Protein AF-A0A3D5JA69-F1 (afdb_monomer_lite)

Foldseek 3Di:
DDDCPPPPPDPPVLVAPWDWDADPNWIWICFPNDIDIDPDPVRVVVLSVVSSVQSVVQVVVQVVLVVAQWDWDWGWDDDPRHTGIWIFTADPVRDTQWTWGADPQGIWIQGPVRDIDDDDDDSVRVNVSSVVSVVVD

Secondary structure (DSSP, 8-state):
--------S--GGGSS--EEEEETTEEEEEETTEEEEESSHHHHHHHHHHHHHHHHHHHHHHHHHTTSSSEEEEEEEEETTEEEEEEEEE-TTS-EEEEEEEETTEEEEEETTS-EEES---HHHHHHHHHHHHHT-

Structure (mmCIF, N/CA/C/O backbone):
data_AF-A0A3D5JA69-F1
#
_entry.id   AF-A0A3D5JA69-F1
#
loop_
_atom_site.group_PDB
_atom_site.id
_atom_site.type_symbol
_atom_site.label_atom_id
_atom_site.label_alt_id
_atom_site.label_comp_id
_atom_site.label_asym_id
_atom_site.label_entity_id
_atom_site.label_seq_id
_atom_site.pdbx_PDB_ins_code
_atom_site.Cartn_x
_atom_site.Cartn_y
_atom_site.Cartn_z
_atom_site.occupancy
_atom_site.B_iso_or_equiv
_atom_site.auth_seq_id
_atom_site.auth_comp_id
_atom_site.auth_asym_id
_atom_site.auth_atom_id
_atom_site.pdbx_PDB_model_num
ATOM 1 N N . LEU A 1 1 ? -29.217 11.227 23.740 1.00 35.12 1 LEU A N 1
ATOM 2 C CA . LEU A 1 1 ? -28.048 10.338 23.577 1.00 35.12 1 LEU A CA 1
ATOM 3 C C . LEU A 1 1 ? -27.168 10.923 22.481 1.00 35.12 1 LEU A C 1
ATOM 5 O O . LEU A 1 1 ? -27.396 10.672 21.307 1.00 35.12 1 LEU A O 1
ATOM 9 N N . GLN A 1 2 ? -26.256 11.817 22.862 1.00 36.22 2 GLN A N 1
ATOM 10 C CA . GLN A 1 2 ? -25.205 12.308 21.975 1.00 36.22 2 GLN A CA 1
ATOM 11 C C . GLN A 1 2 ? -24.010 11.375 22.149 1.00 36.22 2 GLN A C 1
ATOM 13 O O . GLN A 1 2 ? -23.357 11.409 23.183 1.00 36.22 2 GLN A O 1
ATOM 18 N N . ASN A 1 3 ? -23.761 10.532 21.156 1.00 31.48 3 ASN A N 1
ATOM 19 C CA . ASN A 1 3 ? -22.435 9.981 20.915 1.00 31.48 3 ASN A CA 1
ATOM 20 C C . ASN A 1 3 ? -22.287 9.846 19.400 1.00 31.48 3 ASN A C 1
ATOM 22 O O . ASN A 1 3 ? -22.443 8.779 18.818 1.00 31.48 3 ASN A O 1
ATOM 26 N N . LYS A 1 4 ? -22.102 10.992 18.738 1.00 37.56 4 LYS A N 1
ATOM 27 C CA . LYS A 1 4 ? -21.569 11.012 17.380 1.00 37.56 4 LYS A CA 1
ATOM 28 C C . LYS A 1 4 ? -20.073 10.746 17.525 1.00 37.56 4 LYS A C 1
ATOM 30 O O . LYS A 1 4 ? -19.295 11.689 17.627 1.00 37.56 4 LYS A O 1
ATOM 35 N N . SER A 1 5 ? -19.686 9.475 17.588 1.00 40.81 5 SER A N 1
ATOM 36 C CA . SER A 1 5 ? -18.346 9.087 17.156 1.00 40.81 5 SER A CA 1
ATOM 37 C C . SER A 1 5 ? -18.307 9.405 15.671 1.00 40.81 5 SER A C 1
ATOM 39 O O . SER A 1 5 ? -18.806 8.642 14.851 1.00 40.81 5 SER A O 1
ATOM 41 N N . SER A 1 6 ? -17.863 10.613 15.338 1.00 47.34 6 SER A N 1
ATOM 42 C CA . SER A 1 6 ? -17.706 11.047 13.960 1.00 47.34 6 SER A CA 1
ATOM 43 C C . SER A 1 6 ? -16.642 10.151 13.339 1.00 47.34 6 SER A C 1
ATOM 45 O O . SER A 1 6 ? -15.448 10.401 13.509 1.00 47.34 6 SER A O 1
ATOM 47 N N . LEU A 1 7 ? -17.062 9.069 12.679 1.00 52.00 7 LEU A N 1
ATOM 48 C CA . LEU A 1 7 ? -16.204 8.374 11.729 1.00 52.00 7 LEU A CA 1
ATOM 49 C C . LEU A 1 7 ? -15.629 9.458 10.801 1.00 52.00 7 LEU A C 1
ATOM 51 O O . LEU A 1 7 ? -16.395 10.333 10.378 1.00 52.00 7 LEU A O 1
ATOM 55 N N . PRO A 1 8 ? -14.303 9.495 10.578 1.00 53.97 8 PRO A N 1
ATOM 56 C CA . PRO A 1 8 ? -13.692 10.541 9.769 1.00 53.97 8 PRO A CA 1
ATOM 57 C C . PRO A 1 8 ? -14.395 10.571 8.411 1.00 53.97 8 PRO A C 1
ATOM 59 O O . PRO A 1 8 ? -14.488 9.547 7.737 1.00 53.97 8 PRO A O 1
ATOM 62 N N . ALA A 1 9 ? -14.988 11.723 8.088 1.00 49.12 9 ALA A N 1
ATOM 63 C CA . ALA A 1 9 ? -16.029 11.809 7.071 1.00 49.12 9 ALA A CA 1
ATOM 64 C C . ALA A 1 9 ? -15.527 11.526 5.652 1.00 49.12 9 ALA A C 1
ATOM 66 O O . ALA A 1 9 ? -16.341 11.182 4.808 1.00 49.12 9 ALA A O 1
ATOM 67 N N . GLU A 1 10 ? -14.227 11.587 5.379 1.00 50.53 10 GLU A N 1
ATOM 68 C CA . GLU A 1 10 ? -13.691 11.422 4.030 1.00 50.53 10 GLU A CA 1
ATOM 69 C C . GLU A 1 10 ? -12.348 10.682 4.092 1.00 50.53 10 GLU A C 1
ATOM 71 O O . GLU A 1 10 ? -11.348 11.196 4.579 1.00 50.53 10 GLU A O 1
ATOM 76 N N . LEU A 1 11 ? -12.341 9.437 3.607 1.00 53.72 11 LEU A N 1
ATOM 77 C CA . LEU A 1 11 ? -11.130 8.651 3.312 1.00 53.72 11 LEU A CA 1
ATOM 78 C C . LEU A 1 11 ? -10.720 8.777 1.835 1.00 53.72 11 LEU A C 1
ATOM 80 O O . LEU A 1 11 ? -9.789 8.120 1.372 1.00 53.72 11 LEU A O 1
ATOM 84 N N . SER A 1 12 ? -11.444 9.611 1.088 1.00 50.38 12 SER A N 1
ATOM 85 C CA . SER A 1 12 ? -11.296 9.857 -0.346 1.00 50.38 12 SER A CA 1
ATOM 86 C C . SER A 1 12 ? -9.948 10.473 -0.736 1.00 50.38 12 SER A C 1
ATOM 88 O O . SER A 1 12 ? -9.575 10.394 -1.904 1.00 50.38 12 SER A O 1
ATOM 90 N N . ASP A 1 13 ? -9.182 10.994 0.224 1.00 58.91 13 ASP A N 1
ATOM 91 C CA . ASP A 1 13 ? -7.880 11.631 -0.020 1.00 58.91 13 ASP A CA 1
ATOM 92 C C . ASP A 1 13 ? -6.693 10.654 -0.016 1.00 58.91 13 ASP A C 1
ATOM 94 O O . ASP A 1 13 ? -5.562 11.030 -0.326 1.00 58.91 13 ASP A O 1
ATOM 98 N N . LEU A 1 14 ? -6.940 9.374 0.272 1.00 64.25 14 LEU A N 1
ATOM 99 C CA . LEU A 1 14 ? -5.910 8.337 0.293 1.00 64.25 14 LEU A CA 1
ATOM 100 C C . LEU A 1 14 ? -5.651 7.720 -1.104 1.00 64.25 14 LEU A C 1
ATOM 102 O O . LEU A 1 14 ? -4.834 6.820 -1.264 1.00 64.25 14 LEU A O 1
ATOM 106 N N . GLY A 1 15 ? -6.323 8.178 -2.165 1.00 55.53 15 GLY A N 1
ATOM 107 C CA . GLY A 1 15 ? -6.044 7.706 -3.533 1.00 55.53 15 GLY A CA 1
ATOM 108 C C . GLY A 1 15 ? -6.450 6.249 -3.815 1.00 55.53 15 GLY A C 1
ATOM 109 O O . GLY A 1 15 ? -6.046 5.684 -4.829 1.00 55.53 15 GLY A O 1
ATOM 110 N N . ALA A 1 16 ? -7.258 5.644 -2.939 1.00 59.84 16 ALA A N 1
ATOM 111 C CA . ALA A 1 16 ? -7.805 4.295 -3.054 1.00 59.84 16 ALA A CA 1
ATOM 112 C C . ALA A 1 16 ? -9.273 4.270 -2.593 1.00 59.84 16 ALA A C 1
ATOM 114 O O . ALA A 1 16 ? -9.634 5.065 -1.718 1.00 59.84 16 ALA A O 1
ATOM 115 N N . PRO A 1 17 ? -10.122 3.360 -3.115 1.00 56.94 17 PRO A N 1
ATOM 116 C CA . PRO A 1 17 ? -11.457 3.149 -2.568 1.00 56.94 17 PRO A CA 1
ATOM 117 C C . PRO A 1 17 ? -11.332 2.626 -1.133 1.00 56.94 17 PRO A C 1
ATOM 119 O O . PRO A 1 17 ? -11.109 1.443 -0.892 1.00 56.94 17 PRO A O 1
ATOM 122 N N . THR A 1 18 ? -11.445 3.548 -0.186 1.00 67.31 18 THR A N 1
ATOM 123 C CA . THR A 1 18 ? -11.308 3.300 1.244 1.00 67.31 18 THR A CA 1
ATOM 124 C C . THR A 1 18 ? -12.676 3.509 1.874 1.00 67.31 18 THR A C 1
ATOM 126 O O . THR A 1 18 ? -13.277 4.570 1.707 1.00 67.31 18 THR A O 1
ATOM 129 N N . ALA A 1 19 ? -13.184 2.507 2.588 1.00 69.19 19 ALA A N 1
ATOM 130 C CA . ALA A 1 19 ? -14.464 2.607 3.280 1.00 69.19 19 ALA A CA 1
ATOM 131 C C . ALA A 1 19 ? -14.308 2.163 4.729 1.00 69.19 19 ALA A C 1
ATOM 133 O O . ALA A 1 19 ? -13.706 1.126 5.003 1.00 69.19 19 ALA A O 1
ATOM 134 N N . VAL A 1 20 ? -14.877 2.938 5.647 1.00 74.38 20 VAL A N 1
ATOM 135 C CA . VAL A 1 20 ? -15.051 2.516 7.034 1.00 74.38 20 VAL A CA 1
ATOM 136 C C . VAL A 1 20 ? -16.508 2.145 7.244 1.00 74.38 20 VAL A C 1
ATOM 138 O O . VAL A 1 20 ? -17.413 2.890 6.870 1.00 74.38 20 VAL A O 1
ATOM 141 N N . LEU A 1 21 ? -16.721 0.972 7.823 1.00 77.75 21 LEU A N 1
ATOM 142 C CA . LEU A 1 21 ? -18.029 0.395 8.094 1.00 77.75 21 LEU A CA 1
ATOM 143 C C . LEU A 1 21 ? -18.147 0.162 9.599 1.00 77.75 21 LEU A C 1
ATOM 145 O O . LEU A 1 21 ? -17.202 -0.300 10.231 1.00 77.75 21 LEU A O 1
ATOM 149 N N . GLU A 1 22 ? -19.312 0.443 10.168 1.00 76.69 22 GLU A N 1
ATOM 150 C CA . GLU A 1 22 ? -19.646 0.054 11.538 1.00 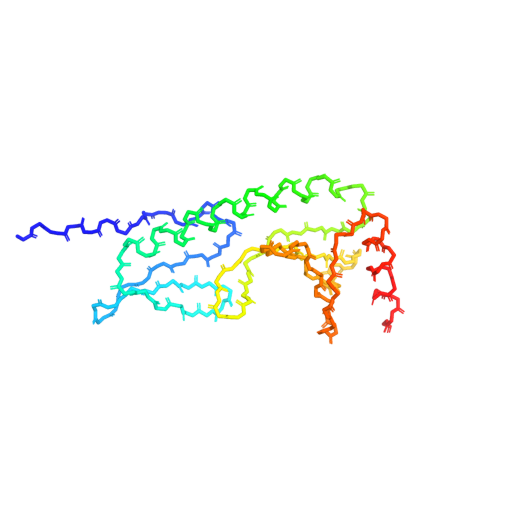76.69 22 GLU A CA 1
ATOM 151 C C . GLU A 1 22 ? -20.743 -1.010 11.474 1.00 76.69 22 GLU A C 1
ATOM 153 O O . GLU A 1 22 ? -21.789 -0.797 10.855 1.00 76.69 22 GLU A O 1
ATOM 158 N N . ALA A 1 23 ? -20.497 -2.178 12.063 1.00 74.81 23 ALA A N 1
ATOM 159 C CA . ALA A 1 23 ? -21.434 -3.295 12.036 1.00 74.81 23 ALA A CA 1
ATOM 160 C C . ALA A 1 23 ? -21.350 -4.092 13.339 1.00 74.81 23 ALA A C 1
ATOM 162 O O . ALA A 1 23 ? -20.267 -4.463 13.776 1.00 74.81 23 ALA A O 1
ATOM 163 N N . ALA A 1 24 ? -22.505 -4.365 13.955 1.00 77.56 24 ALA A N 1
ATOM 164 C CA . ALA A 1 24 ? -22.618 -5.133 15.202 1.00 77.56 24 ALA A CA 1
ATOM 165 C C . ALA A 1 24 ? -21.769 -4.605 16.385 1.00 77.56 24 ALA A C 1
ATOM 167 O O . ALA A 1 24 ? -21.448 -5.361 17.296 1.00 77.56 24 ALA A O 1
ATOM 168 N N . GLY A 1 25 ? -21.445 -3.306 16.399 1.00 75.50 25 GLY A N 1
ATOM 169 C CA . GLY A 1 25 ? -20.599 -2.682 17.425 1.00 75.50 25 GLY A CA 1
ATOM 170 C C . GLY A 1 25 ? -19.094 -2.777 17.153 1.00 75.50 25 GLY A C 1
ATOM 171 O O . GLY A 1 25 ? -18.316 -2.215 17.917 1.00 75.50 25 GLY A O 1
ATOM 172 N N . ASP A 1 26 ? -18.693 -3.436 16.065 1.00 81.00 26 ASP A N 1
ATOM 173 C CA . ASP A 1 26 ? -17.323 -3.455 15.560 1.00 81.00 26 ASP A CA 1
ATOM 174 C C . ASP A 1 26 ? -17.130 -2.408 14.453 1.00 81.00 26 ASP A C 1
ATOM 176 O O . ASP A 1 26 ? -18.069 -2.022 13.746 1.00 81.00 26 ASP A O 1
ATOM 180 N N . ILE A 1 27 ? -15.877 -1.997 14.264 1.00 85.75 27 ILE A N 1
ATOM 181 C CA . ILE A 1 27 ? -15.460 -1.061 13.218 1.00 85.75 27 ILE A CA 1
ATOM 182 C C . ILE A 1 27 ? -14.595 -1.816 12.212 1.00 85.75 27 ILE A C 1
ATOM 184 O O . ILE A 1 27 ? -13.689 -2.552 12.596 1.00 85.75 27 ILE A O 1
ATOM 188 N N . TYR A 1 28 ? -14.847 -1.616 10.923 1.00 85.50 28 TYR A N 1
ATOM 189 C CA . TYR A 1 28 ? -14.124 -2.270 9.840 1.00 85.50 28 TYR A CA 1
ATOM 190 C C . TYR A 1 28 ? -13.552 -1.249 8.863 1.00 85.50 28 TYR A C 1
ATOM 192 O O . TYR A 1 28 ? -14.239 -0.305 8.480 1.00 85.50 28 TYR A O 1
ATOM 200 N N . LEU A 1 29 ? -12.321 -1.478 8.412 1.00 86.00 29 LEU A N 1
ATOM 201 C CA . LEU A 1 29 ? -11.716 -0.794 7.270 1.00 86.00 29 LEU A CA 1
ATOM 202 C C . LEU A 1 29 ? -11.716 -1.741 6.069 1.00 86.00 29 LEU A C 1
ATOM 204 O O . LEU A 1 29 ? -11.150 -2.830 6.154 1.00 86.00 29 LEU A O 1
ATOM 208 N N . TYR A 1 30 ? -12.307 -1.322 4.954 1.00 84.12 30 TYR A N 1
ATOM 209 C CA . TYR A 1 30 ? -12.104 -1.966 3.659 1.00 84.12 30 TYR A CA 1
ATOM 210 C C . TYR A 1 30 ? -10.825 -1.429 3.011 1.00 84.12 30 TYR A C 1
ATOM 212 O O . TYR A 1 30 ? -10.715 -0.225 2.765 1.00 84.12 30 TYR A O 1
ATOM 220 N N . TRP A 1 31 ? -9.871 -2.321 2.742 1.00 86.25 31 TRP A N 1
ATOM 221 C CA . TRP A 1 31 ? -8.557 -2.007 2.186 1.00 86.25 31 TRP A CA 1
ATOM 222 C C . TRP A 1 31 ? -8.040 -3.128 1.288 1.00 86.25 31 TRP A C 1
ATOM 224 O O . TRP A 1 31 ? -7.984 -4.274 1.732 1.00 86.25 31 TRP A O 1
ATOM 234 N N . ALA A 1 32 ? -7.616 -2.796 0.061 1.00 82.38 32 ALA A N 1
ATOM 235 C CA . ALA A 1 32 ? -7.053 -3.752 -0.905 1.00 82.38 32 ALA A CA 1
ATOM 236 C C . ALA A 1 32 ? -7.863 -5.068 -0.986 1.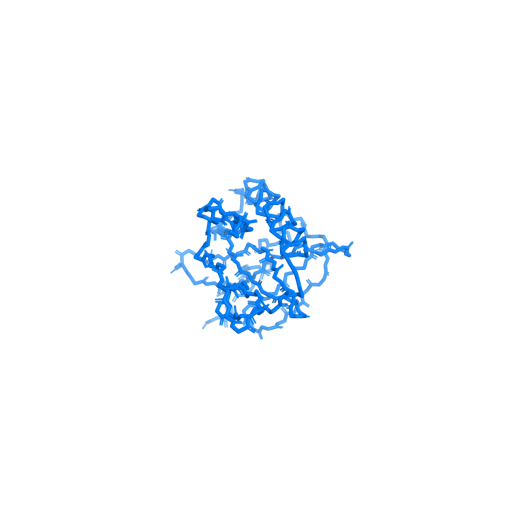00 82.38 32 ALA A C 1
ATOM 238 O O . ALA A 1 32 ? -7.330 -6.164 -0.817 1.00 82.38 32 ALA A O 1
ATOM 239 N N . ASP A 1 33 ? -9.178 -4.927 -1.169 1.00 81.06 33 ASP A N 1
ATOM 240 C CA . ASP A 1 33 ? -10.151 -6.020 -1.281 1.00 81.06 33 ASP A CA 1
ATOM 241 C C . ASP A 1 33 ? -10.347 -6.901 -0.041 1.00 81.06 33 ASP A C 1
ATOM 243 O O . ASP A 1 33 ? -10.916 -7.992 -0.124 1.00 81.06 33 ASP A O 1
ATOM 247 N N . LYS A 1 34 ? -9.950 -6.417 1.142 1.00 83.75 34 LYS A N 1
ATOM 248 C CA . LYS A 1 34 ? -10.229 -7.093 2.415 1.00 83.75 34 LYS A CA 1
ATOM 249 C C . LYS A 1 34 ? -10.809 -6.157 3.464 1.00 83.75 34 LYS A C 1
ATOM 251 O O . LYS A 1 34 ? -10.647 -4.945 3.399 1.00 83.75 34 LYS A O 1
ATOM 256 N N . LEU A 1 35 ? -11.464 -6.752 4.458 1.00 85.38 35 LEU A N 1
ATOM 257 C CA . LEU A 1 35 ? -11.979 -6.065 5.638 1.00 85.38 35 LEU A CA 1
ATOM 258 C C . LEU A 1 35 ? -11.091 -6.364 6.847 1.00 85.38 35 LEU A C 1
ATOM 260 O O . LEU A 1 35 ? -10.910 -7.528 7.204 1.00 85.38 35 LEU A O 1
ATOM 264 N N . THR A 1 36 ? -10.594 -5.317 7.498 1.00 86.56 36 THR A N 1
ATOM 265 C CA . THR A 1 36 ? -9.840 -5.402 8.756 1.00 86.56 36 THR A CA 1
ATOM 266 C C . THR A 1 36 ? -10.700 -4.867 9.892 1.00 86.56 36 THR A C 1
ATOM 268 O O . THR A 1 36 ? -11.221 -3.757 9.793 1.00 86.56 36 THR A O 1
ATOM 271 N N . ARG A 1 37 ? -10.866 -5.657 10.959 1.00 88.69 37 ARG A N 1
ATOM 272 C CA . ARG A 1 37 ? -11.628 -5.280 12.160 1.00 88.69 37 ARG A CA 1
ATOM 273 C C . ARG A 1 37 ? -10.752 -4.477 13.124 1.00 88.69 37 ARG A C 1
ATOM 275 O O . ARG A 1 37 ? -9.593 -4.827 13.311 1.00 88.69 37 ARG A O 1
ATOM 282 N N . PHE A 1 38 ? -11.338 -3.476 13.769 1.00 85.94 38 PHE A N 1
ATOM 283 C CA . PHE A 1 38 ? -10.729 -2.636 14.799 1.00 85.94 38 PHE A CA 1
ATOM 284 C C . PHE A 1 38 ? -11.540 -2.710 16.086 1.00 85.94 38 PHE A C 1
ATOM 286 O O . PHE A 1 38 ? -12.772 -2.745 16.049 1.00 85.94 38 PHE A O 1
ATOM 293 N N . GLU A 1 39 ? -10.855 -2.694 17.227 1.00 84.69 39 GLU A N 1
ATOM 294 C CA . GLU A 1 39 ? -11.508 -2.776 18.537 1.00 84.69 39 GLU A CA 1
ATOM 295 C C . GLU A 1 39 ? -12.169 -1.454 18.941 1.00 84.69 39 GLU A C 1
ATOM 297 O O . GLU A 1 39 ? -13.079 -1.434 19.770 1.00 84.69 39 GLU A O 1
ATOM 302 N N . ASN A 1 40 ? -11.696 -0.329 18.395 1.00 84.12 40 ASN A N 1
ATOM 303 C CA . ASN A 1 40 ? -12.218 1.002 18.689 1.00 84.12 40 ASN A CA 1
ATOM 304 C C . ASN A 1 40 ? -11.808 2.044 17.630 1.00 84.12 40 ASN A C 1
ATOM 306 O O . ASN A 1 40 ? -10.932 1.830 16.791 1.00 84.12 40 ASN A O 1
ATOM 310 N N . THR A 1 41 ? -12.438 3.220 17.695 1.00 82.50 41 THR A N 1
ATOM 311 C CA . THR A 1 41 ? -12.189 4.336 16.767 1.00 82.50 41 THR A CA 1
ATOM 312 C C . THR A 1 41 ? -10.780 4.916 16.872 1.00 82.50 41 THR A C 1
ATOM 314 O O . THR A 1 41 ? -10.270 5.433 15.880 1.00 82.50 41 THR A O 1
ATOM 317 N N . LEU A 1 42 ? -10.134 4.838 18.040 1.00 85.44 42 LEU A N 1
ATOM 318 C CA . LEU A 1 42 ? -8.780 5.359 18.243 1.00 85.44 42 LEU A CA 1
ATOM 319 C C . LEU A 1 42 ? -7.741 4.514 17.496 1.00 85.44 42 LEU A C 1
ATOM 321 O O . LEU A 1 42 ? -6.817 5.063 16.896 1.00 85.44 42 LEU A O 1
ATOM 325 N N . GLU A 1 43 ? -7.897 3.192 17.515 1.00 85.69 43 GLU A N 1
ATOM 326 C CA . GLU A 1 43 ? -7.062 2.264 16.753 1.00 85.69 43 GLU A CA 1
ATOM 327 C C . GLU A 1 43 ? -7.197 2.522 15.247 1.00 85.69 43 GLU A C 1
ATOM 329 O O . GLU A 1 43 ? -6.192 2.736 14.568 1.00 85.69 43 GLU A O 1
ATOM 334 N N . LEU A 1 44 ? -8.437 2.638 14.753 1.00 86.06 44 LEU A N 1
ATOM 335 C CA . LEU A 1 44 ? -8.704 3.004 13.363 1.00 86.06 44 LEU A CA 1
ATOM 336 C C . LEU A 1 44 ? -8.026 4.333 12.993 1.00 86.06 44 LEU A C 1
ATOM 338 O O . LEU A 1 44 ? -7.337 4.409 11.980 1.00 86.06 44 LEU A O 1
ATOM 342 N N . GLN A 1 45 ? -8.181 5.381 13.809 1.00 84.44 45 GLN A N 1
ATOM 343 C CA . GLN A 1 45 ? -7.580 6.693 13.538 1.00 84.44 45 GLN A CA 1
ATOM 344 C C . GLN A 1 45 ? -6.052 6.630 13.431 1.00 84.44 45 GLN A C 1
ATOM 346 O O . GLN A 1 45 ? -5.476 7.260 12.543 1.00 84.44 45 GLN A O 1
ATOM 351 N N . ARG A 1 46 ? -5.387 5.855 14.295 1.00 86.44 46 ARG A N 1
ATOM 352 C CA . ARG A 1 46 ? -3.929 5.662 14.226 1.00 86.44 46 ARG A CA 1
ATOM 353 C C . ARG A 1 46 ? -3.518 4.966 12.932 1.00 86.44 46 ARG A C 1
ATOM 355 O O . ARG A 1 46 ? -2.555 5.401 12.298 1.00 86.44 46 ARG A O 1
ATOM 362 N N . THR A 1 47 ? -4.259 3.938 12.521 1.00 87.06 47 THR A N 1
ATOM 363 C CA . THR A 1 47 ? -4.015 3.234 11.256 1.00 87.06 47 THR A CA 1
ATOM 364 C C . THR A 1 47 ? -4.216 4.152 10.057 1.00 87.06 47 THR A C 1
ATOM 366 O O . THR A 1 47 ? -3.349 4.216 9.192 1.00 87.06 47 THR A O 1
ATOM 369 N N . LEU A 1 48 ? -5.285 4.948 10.033 1.00 85.94 48 LEU A N 1
ATOM 370 C CA . LEU A 1 48 ? -5.528 5.918 8.962 1.00 85.94 48 LEU A CA 1
ATOM 371 C C . LEU A 1 48 ? -4.412 6.970 8.863 1.00 85.94 48 LEU A C 1
ATOM 373 O O . LEU A 1 48 ? -3.929 7.246 7.771 1.00 85.94 48 LEU A O 1
ATOM 377 N N . GLN A 1 49 ? -3.919 7.488 9.993 1.00 85.62 49 GLN A N 1
ATOM 378 C CA . GLN A 1 49 ? -2.775 8.411 10.013 1.00 85.62 49 GLN A CA 1
ATOM 379 C C . GLN A 1 49 ? -1.455 7.754 9.572 1.00 85.62 49 GLN A C 1
ATOM 381 O O . GLN A 1 49 ? -0.566 8.429 9.048 1.00 85.62 49 GLN A O 1
ATOM 386 N N . LYS A 1 50 ? -1.265 6.450 9.827 1.00 86.12 50 LYS A N 1
ATOM 387 C CA . LYS A 1 50 ? -0.123 5.681 9.292 1.00 86.12 50 LYS A CA 1
ATOM 388 C C . LYS A 1 50 ? -0.239 5.582 7.769 1.00 86.12 50 LYS A C 1
ATOM 390 O O . LYS A 1 50 ? 0.721 5.906 7.076 1.00 86.12 50 LYS A O 1
ATOM 395 N N . LEU A 1 51 ? -1.418 5.222 7.265 1.00 86.62 51 LEU A N 1
ATOM 396 C CA . LEU A 1 51 ? -1.703 5.079 5.837 1.00 86.62 51 LEU A CA 1
ATOM 397 C C . LEU A 1 51 ? -1.550 6.395 5.071 1.00 86.62 51 LEU A C 1
ATOM 399 O O . LEU A 1 51 ? -0.924 6.410 4.019 1.00 86.62 51 LEU A O 1
ATOM 403 N N . GLU A 1 52 ? -2.041 7.508 5.612 1.00 85.50 52 GLU A N 1
ATOM 404 C CA . GLU A 1 52 ? -1.880 8.830 4.998 1.00 85.50 52 GLU A CA 1
ATOM 405 C C . GLU A 1 52 ? -0.401 9.211 4.845 1.00 85.50 52 GLU A C 1
ATOM 407 O O . GLU A 1 52 ? 0.040 9.615 3.768 1.00 85.50 52 GLU A O 1
ATOM 412 N N . ARG A 1 53 ? 0.401 9.016 5.900 1.00 84.94 53 ARG A N 1
ATOM 413 C CA . ARG A 1 53 ? 1.848 9.269 5.851 1.00 84.94 53 ARG A CA 1
ATOM 414 C C . ARG A 1 53 ? 2.550 8.363 4.844 1.00 84.94 53 ARG A C 1
ATOM 416 O O . ARG A 1 53 ? 3.369 8.850 4.070 1.00 84.94 53 ARG A O 1
ATOM 423 N N . GLN A 1 54 ? 2.201 7.076 4.818 1.00 84.25 54 GLN A N 1
ATOM 424 C CA . GLN A 1 54 ? 2.736 6.135 3.834 1.00 84.25 54 GLN A CA 1
ATOM 425 C C . GLN A 1 54 ? 2.368 6.538 2.404 1.00 84.25 54 GLN A C 1
ATOM 427 O O . GLN A 1 54 ? 3.229 6.519 1.531 1.00 84.25 54 GLN A O 1
ATOM 432 N N . TYR A 1 55 ? 1.126 6.961 2.157 1.00 85.44 55 TYR A N 1
ATOM 433 C CA . TYR A 1 55 ? 0.690 7.422 0.841 1.00 85.44 55 TYR A CA 1
ATOM 434 C C . TYR A 1 55 ? 1.528 8.607 0.351 1.00 85.44 55 TYR A C 1
ATOM 436 O O . TYR A 1 55 ? 2.062 8.575 -0.758 1.00 85.44 55 TYR A O 1
ATOM 444 N N . GLN A 1 56 ? 1.703 9.629 1.195 1.00 84.19 56 GLN A N 1
ATOM 445 C CA . GLN A 1 56 ? 2.515 10.804 0.861 1.00 84.19 56 GLN A CA 1
ATOM 446 C C . GLN A 1 56 ? 3.986 10.434 0.611 1.00 84.19 56 GLN A C 1
ATOM 448 O O . GLN A 1 56 ? 4.586 10.912 -0.355 1.00 84.19 56 GLN A O 1
ATOM 453 N N . GLN A 1 57 ? 4.551 9.540 1.428 1.00 81.75 57 GLN A N 1
ATOM 454 C CA . GLN A 1 57 ? 5.918 9.047 1.249 1.00 81.75 57 GLN A CA 1
ATOM 455 C C . GLN A 1 57 ? 6.077 8.294 -0.079 1.00 81.75 57 GLN A C 1
ATOM 457 O O . GLN A 1 57 ? 6.994 8.581 -0.847 1.00 81.75 57 GLN A O 1
ATOM 462 N N . MET A 1 58 ? 5.151 7.388 -0.404 1.00 81.19 58 MET A N 1
ATOM 463 C CA . MET A 1 58 ? 5.180 6.630 -1.658 1.00 81.19 58 MET A CA 1
ATOM 464 C C . MET A 1 58 ? 5.007 7.534 -2.881 1.00 81.19 58 MET A C 1
ATOM 466 O O . MET A 1 58 ? 5.694 7.342 -3.883 1.00 81.19 58 MET A O 1
ATOM 470 N N . GLN A 1 59 ? 4.155 8.561 -2.800 1.00 82.94 59 GLN A N 1
ATOM 471 C CA . GLN A 1 59 ? 4.021 9.568 -3.857 1.00 82.94 59 GLN A CA 1
ATOM 472 C C . GLN A 1 59 ? 5.331 10.340 -4.077 1.00 82.94 59 GLN A C 1
ATOM 474 O O . GLN A 1 59 ? 5.709 10.621 -5.217 1.00 82.94 59 GLN A O 1
ATOM 479 N N . GLN A 1 60 ? 6.053 10.672 -3.005 1.00 80.75 60 GLN A N 1
ATOM 480 C CA . GLN A 1 60 ? 7.353 11.332 -3.109 1.00 80.75 60 GLN A CA 1
ATOM 481 C C . GLN A 1 60 ? 8.428 10.398 -3.683 1.00 80.75 60 GLN A C 1
ATOM 483 O O . GLN A 1 60 ? 9.182 10.807 -4.569 1.00 80.75 60 GLN A O 1
ATOM 488 N N . ASN A 1 61 ? 8.469 9.143 -3.234 1.00 75.50 61 ASN A N 1
ATOM 489 C CA . ASN A 1 61 ? 9.383 8.127 -3.753 1.00 75.50 61 ASN A CA 1
ATOM 490 C C . ASN A 1 61 ? 9.150 7.902 -5.254 1.00 75.50 61 ASN A C 1
ATOM 492 O O . ASN A 1 61 ? 10.098 7.918 -6.037 1.00 75.50 61 ASN A O 1
ATOM 496 N N . LEU A 1 62 ? 7.887 7.801 -5.676 1.00 78.38 62 LEU A N 1
ATOM 497 C CA . LEU A 1 62 ? 7.511 7.677 -7.081 1.00 78.38 62 LEU A CA 1
ATOM 498 C C . LEU A 1 62 ? 8.025 8.852 -7.928 1.00 78.38 62 LEU A C 1
ATOM 500 O O . LEU A 1 62 ? 8.588 8.635 -8.998 1.00 78.38 62 LEU A O 1
ATOM 504 N N . LYS A 1 63 ? 7.889 10.095 -7.445 1.00 78.62 63 LYS A N 1
ATOM 505 C CA . LYS A 1 63 ? 8.428 11.282 -8.137 1.00 78.62 63 LYS A CA 1
ATOM 506 C C . LYS A 1 63 ? 9.946 11.219 -8.297 1.00 78.62 63 LYS A C 1
ATOM 508 O O . LYS A 1 63 ? 10.456 11.5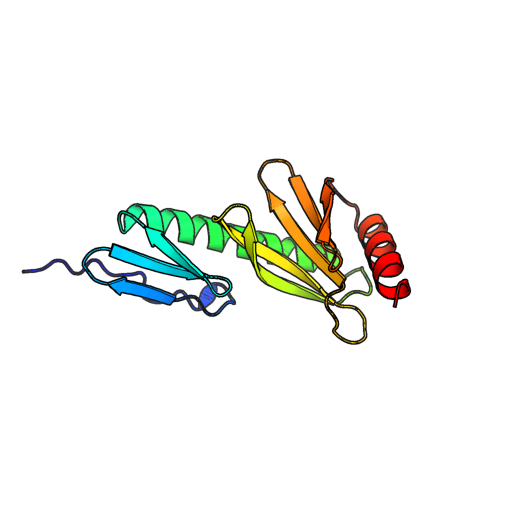63 -9.359 1.00 78.62 63 LYS A O 1
ATOM 513 N N . ASN A 1 64 ? 10.663 10.766 -7.269 1.00 70.88 64 ASN A N 1
ATOM 514 C CA . ASN A 1 64 ? 12.122 10.627 -7.316 1.00 70.88 64 ASN A CA 1
ATOM 515 C C . ASN A 1 64 ? 12.563 9.548 -8.323 1.00 70.88 64 ASN A C 1
ATOM 517 O O . ASN A 1 64 ? 13.634 9.655 -8.919 1.00 70.88 64 ASN A O 1
ATOM 521 N N . LEU A 1 65 ? 11.720 8.535 -8.534 1.00 66.56 65 LEU A N 1
ATOM 522 C CA . LEU A 1 65 ? 11.960 7.409 -9.434 1.00 66.56 65 LEU A CA 1
ATOM 523 C C . LEU A 1 65 ? 11.462 7.644 -10.869 1.00 66.56 65 LEU A C 1
ATOM 525 O O . LEU A 1 65 ? 11.699 6.805 -11.730 1.00 66.56 65 LEU A O 1
ATOM 529 N N . ALA A 1 66 ? 10.860 8.798 -11.174 1.00 61.81 66 ALA A N 1
ATOM 530 C CA . ALA A 1 66 ? 10.361 9.141 -12.512 1.00 61.81 66 ALA A CA 1
ATOM 531 C C . ALA A 1 66 ? 11.449 9.223 -13.612 1.00 61.81 66 ALA A C 1
ATOM 533 O O . ALA A 1 66 ? 11.133 9.465 -14.773 1.00 61.81 66 ALA A O 1
ATOM 534 N N . GLN A 1 67 ? 12.726 9.037 -13.260 1.00 64.81 67 GLN A N 1
ATOM 535 C CA . GLN A 1 67 ? 13.840 8.905 -14.209 1.00 64.81 67 GLN A CA 1
ATOM 536 C C . GLN A 1 67 ? 13.961 7.492 -14.812 1.00 64.81 67 GLN A C 1
ATOM 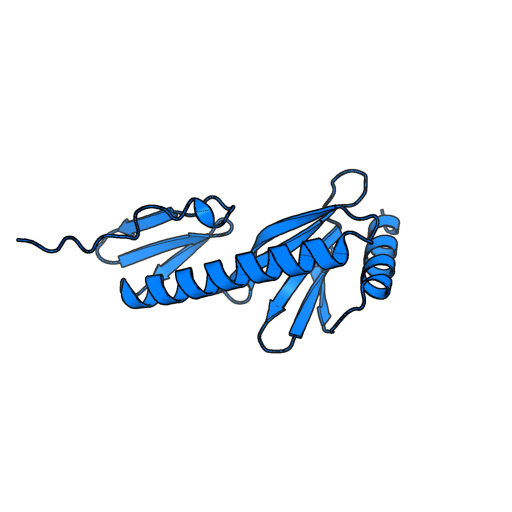538 O O . GLN A 1 67 ? 14.782 7.271 -15.698 1.00 64.81 67 GLN A O 1
ATOM 543 N N . VAL A 1 68 ? 13.163 6.540 -14.327 1.00 64.06 68 VAL A N 1
ATOM 544 C CA . VAL A 1 68 ? 13.108 5.148 -14.786 1.00 64.06 68 VAL A CA 1
ATOM 545 C C . VAL A 1 68 ? 12.026 5.012 -15.878 1.00 64.06 68 VAL A C 1
ATOM 547 O O . VAL A 1 68 ? 10.966 5.621 -15.737 1.00 64.06 68 VAL A O 1
ATOM 550 N N . PRO A 1 69 ? 12.224 4.214 -16.952 1.00 64.12 69 PRO A N 1
ATOM 551 C CA . PRO A 1 69 ? 11.257 4.070 -18.056 1.00 64.12 69 PRO A CA 1
ATOM 552 C C . PRO A 1 69 ? 9.940 3.352 -17.689 1.00 64.12 69 PRO A C 1
ATOM 554 O O . PRO A 1 69 ? 9.080 3.160 -18.547 1.00 64.12 69 PRO A O 1
ATOM 557 N N . PHE A 1 70 ? 9.747 2.969 -16.427 1.00 68.56 70 PHE A N 1
ATOM 558 C CA . PHE A 1 70 ? 8.542 2.299 -15.947 1.00 68.56 70 PHE A CA 1
ATOM 559 C C . PHE A 1 70 ? 7.528 3.303 -15.395 1.00 68.56 70 PHE A C 1
ATOM 561 O O . PHE A 1 70 ? 7.879 4.265 -14.710 1.00 68.56 70 PHE A O 1
ATOM 568 N N . LYS A 1 71 ? 6.238 3.065 -15.651 1.00 76.44 71 LYS A N 1
ATOM 569 C CA . LYS A 1 71 ? 5.162 3.860 -15.044 1.00 76.44 71 LYS A CA 1
ATOM 570 C C . LYS A 1 71 ? 4.837 3.277 -13.676 1.00 76.44 71 LYS A C 1
ATOM 572 O O . LYS A 1 71 ? 4.381 2.142 -13.588 1.00 76.44 71 LYS A O 1
ATOM 577 N N . GLY A 1 72 ? 5.059 4.046 -12.617 1.00 80.62 72 GLY A N 1
ATOM 578 C CA . GLY A 1 72 ? 4.654 3.663 -11.268 1.00 80.62 72 GLY A CA 1
ATOM 579 C C . GLY A 1 72 ? 3.334 4.317 -10.859 1.00 80.62 72 GLY A C 1
ATOM 580 O O . GLY A 1 72 ? 3.041 5.448 -11.255 1.00 80.62 72 GLY A O 1
ATOM 581 N N . ARG A 1 73 ? 2.538 3.622 -10.044 1.00 85.19 73 ARG A N 1
ATOM 582 C CA . ARG A 1 73 ? 1.373 4.191 -9.353 1.00 85.19 73 ARG A CA 1
ATOM 583 C C . ARG A 1 73 ? 1.342 3.740 -7.901 1.00 85.19 73 ARG A C 1
ATOM 585 O O . ARG A 1 73 ? 1.622 2.583 -7.605 1.00 85.19 73 ARG A O 1
ATOM 592 N N . VAL A 1 74 ? 0.976 4.645 -7.001 1.00 85.62 74 VAL A N 1
ATOM 593 C CA . VAL A 1 74 ? 0.748 4.292 -5.597 1.00 85.62 74 VAL A CA 1
ATOM 594 C C . VAL A 1 74 ? -0.572 3.530 -5.496 1.00 85.62 74 VAL A C 1
ATOM 596 O O . VAL A 1 74 ? -1.585 3.991 -6.020 1.00 85.62 74 VAL A O 1
ATOM 599 N N . VAL A 1 75 ? -0.560 2.363 -4.855 1.00 84.56 75 VAL A N 1
ATOM 600 C CA . VAL A 1 75 ? -1.730 1.491 -4.704 1.00 84.56 75 VAL A CA 1
ATOM 601 C C . VAL A 1 75 ? -1.881 0.995 -3.268 1.00 84.56 75 VAL A C 1
ATOM 603 O O . VAL A 1 75 ? -0.876 0.809 -2.572 1.00 84.56 75 VAL A O 1
ATOM 606 N N . PRO A 1 76 ? -3.122 0.756 -2.813 1.00 84.81 76 PRO A N 1
ATOM 607 C CA . PRO A 1 76 ? -3.355 0.065 -1.554 1.00 84.81 76 PRO A CA 1
ATOM 608 C C . PRO A 1 76 ? -2.876 -1.390 -1.672 1.00 84.81 76 PRO A C 1
ATOM 610 O O . PRO A 1 76 ? -3.087 -2.046 -2.691 1.00 84.81 76 PRO A O 1
ATOM 613 N N . THR A 1 77 ? -2.248 -1.911 -0.624 1.00 82.88 77 THR A N 1
ATOM 614 C CA . THR A 1 77 ? -1.803 -3.310 -0.540 1.00 82.88 77 THR A CA 1
ATOM 615 C C . THR A 1 77 ? -1.917 -3.838 0.892 1.00 82.88 77 THR A C 1
ATOM 617 O O . THR A 1 77 ? -2.287 -3.103 1.813 1.00 82.88 77 THR A O 1
ATOM 620 N N . GLN A 1 78 ? -1.606 -5.119 1.084 1.00 78.44 78 GLN A N 1
ATOM 621 C CA . GLN A 1 78 ? -1.478 -5.734 2.399 1.00 78.44 78 GLN A CA 1
ATOM 622 C C . GLN A 1 78 ? -0.213 -6.583 2.512 1.00 78.44 78 GLN A C 1
ATOM 624 O O . GLN A 1 78 ? 0.101 -7.366 1.612 1.00 78.44 78 GLN A O 1
ATOM 629 N N . SER A 1 79 ? 0.446 -6.486 3.665 1.00 74.00 79 SER A N 1
ATOM 630 C CA . SER A 1 79 ? 1.485 -7.416 4.111 1.00 74.00 79 SER A CA 1
ATOM 631 C C . SER A 1 79 ? 1.117 -7.893 5.505 1.00 74.00 79 SER A C 1
ATOM 633 O O . SER A 1 79 ? 0.677 -7.093 6.319 1.00 74.00 79 SER A O 1
ATOM 635 N N . ASP A 1 80 ? 1.216 -9.198 5.753 1.00 74.25 80 ASP A N 1
ATOM 636 C CA . ASP A 1 80 ? 1.026 -9.792 7.088 1.00 74.25 80 ASP A CA 1
ATOM 637 C C . ASP A 1 80 ? -0.297 -9.420 7.788 1.00 74.25 80 ASP A C 1
ATOM 639 O O . ASP A 1 80 ? -0.405 -9.399 9.010 1.00 74.25 80 ASP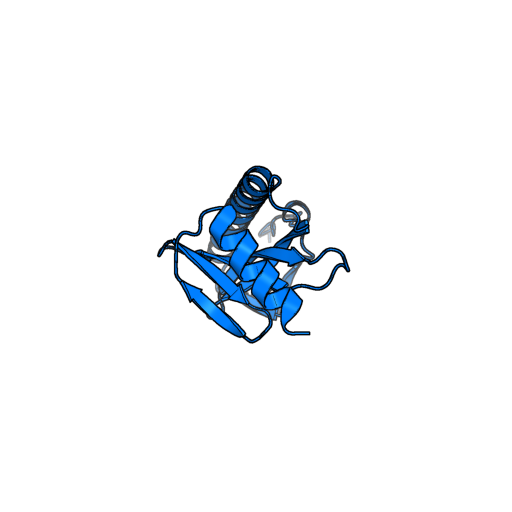 A O 1
ATOM 643 N N . GLY A 1 81 ? -1.341 -9.150 6.995 1.00 75.06 81 GLY A N 1
ATOM 644 C CA . GLY A 1 81 ? -2.665 -8.752 7.486 1.00 75.06 81 GLY A CA 1
ATOM 645 C C . GLY A 1 81 ? -2.805 -7.263 7.819 1.00 75.06 81 GLY A C 1
ATOM 646 O O . GLY A 1 81 ? -3.918 -6.813 8.097 1.00 75.06 81 GLY A O 1
ATOM 647 N N . GLU A 1 82 ? -1.727 -6.487 7.731 1.00 80.69 82 GLU A N 1
ATOM 648 C CA . GLU A 1 82 ? -1.747 -5.036 7.883 1.00 80.69 82 GLU A CA 1
ATOM 649 C C . GLU A 1 82 ? -2.075 -4.331 6.559 1.00 80.69 82 GLU A C 1
ATOM 651 O O . GLU A 1 82 ? -1.780 -4.815 5.463 1.00 80.69 82 GLU A O 1
ATOM 656 N N . ALA A 1 83 ? -2.712 -3.164 6.663 1.00 84.25 83 ALA A N 1
ATOM 657 C CA . ALA A 1 83 ? -2.969 -2.275 5.538 1.00 84.25 83 ALA A CA 1
ATOM 658 C C . ALA A 1 83 ? -1.729 -1.414 5.258 1.00 84.25 83 ALA A C 1
ATOM 660 O O . ALA A 1 83 ? -1.202 -0.772 6.168 1.00 84.25 83 ALA A O 1
ATOM 661 N N . HIS A 1 84 ? -1.297 -1.371 3.996 1.00 83.25 84 HIS A N 1
ATOM 662 C CA . HIS A 1 84 ? -0.143 -0.589 3.551 1.00 83.25 84 HIS A CA 1
ATOM 663 C C . HIS A 1 84 ? -0.415 0.138 2.233 1.00 83.25 84 HIS A C 1
ATOM 665 O O . HIS A 1 84 ? -1.352 -0.191 1.498 1.00 83.25 84 HIS A O 1
ATOM 671 N N . TYR A 1 85 ? 0.483 1.066 1.906 1.00 85.12 85 TYR A N 1
ATOM 672 C CA . TYR A 1 85 ? 0.713 1.520 0.538 1.00 85.12 85 TYR A CA 1
ATOM 673 C C . TYR A 1 85 ? 1.957 0.891 -0.073 1.00 85.12 85 TYR A C 1
ATOM 675 O O . TYR A 1 85 ? 2.972 0.716 0.597 1.00 85.12 85 TYR A O 1
ATOM 683 N N . GLY A 1 86 ? 1.877 0.619 -1.372 1.00 85.12 86 GLY A N 1
ATOM 684 C CA . GLY A 1 86 ? 3.030 0.315 -2.206 1.00 85.12 86 GLY A CA 1
ATOM 685 C C . GLY A 1 86 ? 2.981 1.085 -3.522 1.00 85.12 86 GLY A C 1
ATOM 686 O O . GLY A 1 86 ? 2.012 1.782 -3.819 1.00 85.12 86 GLY A O 1
ATOM 687 N N . VAL A 1 87 ? 4.026 0.944 -4.326 1.00 86.00 87 VAL A N 1
ATOM 688 C CA . VAL A 1 87 ? 4.103 1.437 -5.699 1.00 86.00 87 VAL A CA 1
ATOM 689 C C . VAL A 1 87 ? 4.063 0.240 -6.636 1.00 86.00 87 VAL A C 1
ATOM 691 O O . VAL A 1 87 ? 4.990 -0.564 -6.663 1.00 86.00 87 VAL A O 1
ATOM 694 N N . GLU A 1 88 ? 2.995 0.118 -7.414 1.00 86.00 88 GLU A N 1
ATOM 695 C CA . GLU A 1 88 ? 2.936 -0.816 -8.536 1.00 86.00 88 GLU A CA 1
ATOM 696 C C . GLU A 1 88 ? 3.682 -0.236 -9.730 1.00 86.00 88 GLU A C 1
ATOM 698 O O . GLU A 1 88 ? 3.340 0.843 -10.217 1.00 86.00 88 GLU A O 1
ATOM 703 N N . TRP A 1 89 ? 4.661 -0.985 -10.226 1.00 82.94 89 TRP A N 1
ATOM 704 C CA . TRP A 1 89 ? 5.396 -0.678 -11.443 1.00 82.94 89 TRP A CA 1
ATOM 705 C C . TRP A 1 89 ? 4.788 -1.408 -12.623 1.00 82.94 89 TRP A C 1
ATOM 707 O O . TRP A 1 89 ? 4.540 -2.615 -12.560 1.00 82.94 89 TRP A O 1
ATOM 717 N N . GLN A 1 90 ? 4.575 -0.670 -13.704 1.00 81.50 90 GLN A N 1
ATOM 718 C CA . GLN A 1 90 ? 4.041 -1.178 -14.952 1.00 81.50 90 GLN A CA 1
ATOM 719 C C . GLN A 1 90 ? 5.068 -1.033 -16.071 1.00 81.50 90 GLN A C 1
ATOM 721 O O . GLN A 1 90 ? 5.737 -0.000 -16.187 1.00 81.50 90 GLN A O 1
ATOM 726 N N . ASP A 1 91 ? 5.156 -2.071 -16.900 1.00 76.62 91 ASP A N 1
ATOM 727 C CA . ASP A 1 91 ? 5.858 -2.006 -18.181 1.00 76.62 91 ASP A CA 1
ATOM 728 C C . ASP A 1 91 ? 5.164 -1.041 -19.160 1.00 76.62 91 ASP A C 1
ATOM 730 O O . ASP A 1 91 ? 4.077 -0.517 -18.898 1.00 76.62 91 ASP A O 1
ATOM 734 N N . GLU A 1 92 ? 5.787 -0.796 -20.314 1.00 76.31 92 GLU A N 1
ATOM 735 C CA . GLU A 1 92 ? 5.244 0.100 -21.347 1.00 76.31 92 GLU A CA 1
ATOM 736 C C . GLU A 1 92 ? 3.854 -0.327 -21.849 1.00 76.31 92 GLU A C 1
ATOM 738 O O . GLU A 1 92 ? 3.070 0.509 -22.302 1.00 76.31 92 GLU A O 1
ATOM 743 N N . SER A 1 93 ? 3.529 -1.618 -21.729 1.00 80.38 93 SER A N 1
ATOM 744 C CA . SER A 1 93 ? 2.235 -2.196 -22.101 1.00 80.38 93 SER A CA 1
ATOM 745 C C . SER A 1 93 ? 1.184 -2.094 -20.984 1.00 80.38 93 SER A C 1
ATOM 747 O O . SER A 1 93 ? 0.048 -2.524 -21.174 1.00 80.38 93 SER A O 1
ATOM 749 N N . GLY A 1 94 ? 1.535 -1.519 -19.828 1.00 76.69 94 GLY A N 1
ATOM 750 C CA . GLY A 1 94 ? 0.642 -1.327 -18.684 1.00 76.69 94 GLY A CA 1
ATOM 751 C C . GLY A 1 94 ? 0.513 -2.546 -17.769 1.00 76.69 94 GLY A C 1
ATOM 752 O O . GLY A 1 94 ? -0.322 -2.544 -16.864 1.00 76.69 94 GLY A O 1
ATOM 753 N N . ASN A 1 95 ? 1.313 -3.596 -17.969 1.00 82.56 95 ASN A N 1
ATOM 754 C CA . ASN A 1 95 ? 1.250 -4.768 -17.103 1.00 82.56 95 ASN A CA 1
ATOM 755 C C . ASN A 1 95 ? 2.092 -4.546 -15.853 1.00 82.56 95 ASN A C 1
ATOM 757 O O . ASN A 1 95 ? 3.254 -4.154 -15.950 1.00 82.56 95 ASN A O 1
ATOM 761 N N . VAL A 1 96 ? 1.546 -4.910 -14.693 1.00 82.62 96 VAL A N 1
ATOM 762 C CA . VAL A 1 96 ? 2.302 -4.899 -13.438 1.00 82.62 96 VAL A CA 1
ATOM 763 C C . VAL A 1 96 ? 3.476 -5.879 -13.536 1.00 82.62 96 VAL A C 1
ATOM 765 O O . VAL A 1 96 ? 3.296 -7.047 -13.893 1.00 82.62 96 VAL A O 1
ATOM 768 N N . VAL A 1 97 ? 4.677 -5.394 -13.237 1.00 81.44 97 VAL A N 1
ATOM 769 C CA . VAL A 1 97 ? 5.924 -6.178 -13.191 1.00 81.44 97 VAL A CA 1
ATOM 770 C C . VAL A 1 97 ? 6.414 -6.385 -11.756 1.00 81.44 97 VAL A C 1
ATOM 772 O O . VAL A 1 97 ? 7.027 -7.408 -11.458 1.00 81.44 97 VAL A O 1
ATOM 775 N N . GLY A 1 98 ? 6.042 -5.492 -10.837 1.00 80.38 98 GLY A N 1
ATOM 776 C CA . GLY A 1 98 ? 6.283 -5.658 -9.409 1.00 80.38 98 GLY A CA 1
ATOM 777 C C . GLY A 1 98 ? 5.619 -4.572 -8.567 1.00 80.38 98 GLY A C 1
ATOM 778 O O . GLY A 1 98 ? 5.159 -3.553 -9.085 1.00 80.38 98 GLY A O 1
ATOM 779 N N . THR A 1 99 ? 5.588 -4.798 -7.260 1.00 82.38 99 THR A N 1
ATOM 780 C CA . THR A 1 99 ? 5.086 -3.870 -6.250 1.00 82.38 99 THR A CA 1
ATOM 781 C C . THR A 1 99 ? 6.195 -3.592 -5.252 1.00 82.38 99 THR A C 1
ATOM 783 O O . THR A 1 99 ? 6.718 -4.506 -4.620 1.00 82.38 99 THR A O 1
ATOM 786 N N . LEU A 1 100 ? 6.548 -2.324 -5.109 1.00 79.00 100 LEU A N 1
ATOM 787 C CA . LEU A 1 100 ? 7.540 -1.844 -4.161 1.00 79.00 100 LEU A CA 1
ATOM 788 C C . LEU A 1 100 ? 6.823 -1.355 -2.902 1.00 79.00 100 LEU A C 1
ATOM 790 O O . LEU A 1 100 ? 5.814 -0.665 -3.003 1.00 79.00 100 LEU A O 1
ATOM 794 N N . TYR A 1 101 ? 7.297 -1.722 -1.723 1.00 76.62 101 TYR A N 1
ATOM 795 C CA . TYR A 1 101 ? 6.707 -1.317 -0.449 1.00 76.62 101 TYR A CA 1
ATOM 796 C C . TYR A 1 101 ? 7.814 -1.016 0.558 1.00 76.62 101 TYR A C 1
ATOM 798 O O . TYR A 1 101 ? 8.904 -1.576 0.483 1.00 76.62 101 TYR A O 1
ATOM 806 N N . GLU A 1 102 ? 7.549 -0.092 1.476 1.00 71.88 102 GLU A N 1
ATOM 807 C CA . GLU A 1 102 ? 8.437 0.201 2.603 1.00 71.88 102 GLU A CA 1
ATOM 808 C C . GLU A 1 102 ? 7.886 -0.451 3.870 1.00 71.88 102 GLU A C 1
ATOM 810 O O . GLU A 1 102 ? 6.691 -0.355 4.173 1.00 71.88 102 GLU A O 1
ATOM 815 N N . ASN A 1 103 ? 8.776 -1.089 4.618 1.00 68.06 103 ASN A N 1
ATOM 816 C CA . ASN A 1 103 ? 8.549 -1.516 5.988 1.00 68.06 103 ASN A CA 1
ATOM 817 C C . ASN A 1 103 ? 9.642 -0.935 6.901 1.00 68.06 103 ASN A C 1
ATOM 819 O O . ASN A 1 103 ? 10.503 -0.175 6.455 1.00 68.06 103 ASN A O 1
ATOM 823 N N . ASP A 1 104 ? 9.593 -1.279 8.187 1.00 63.41 104 ASP A N 1
ATOM 824 C CA . ASP A 1 104 ? 10.545 -0.768 9.180 1.00 63.41 104 ASP A CA 1
ATOM 825 C C . ASP A 1 104 ? 11.996 -1.219 8.900 1.00 63.41 104 ASP A C 1
ATOM 827 O O . ASP A 1 104 ? 12.940 -0.544 9.313 1.00 63.41 104 ASP A O 1
ATOM 831 N N . ASP A 1 105 ? 12.173 -2.312 8.149 1.00 62.31 105 ASP A N 1
ATOM 832 C CA . ASP A 1 105 ? 13.471 -2.883 7.769 1.00 62.31 105 ASP A CA 1
ATOM 833 C C . ASP A 1 105 ? 14.035 -2.301 6.456 1.00 62.31 105 ASP A C 1
ATOM 835 O O . ASP A 1 105 ? 15.198 -2.535 6.117 1.00 62.31 105 ASP A O 1
ATOM 839 N N . GLY A 1 106 ? 13.242 -1.515 5.720 1.00 66.31 106 GLY A N 1
ATOM 840 C CA . GLY A 1 106 ? 13.652 -0.828 4.498 1.00 66.31 106 GLY A CA 1
ATOM 841 C C . GLY A 1 106 ? 12.672 -0.992 3.338 1.00 66.31 106 GLY A C 1
ATOM 842 O O . GLY A 1 106 ? 11.459 -1.101 3.506 1.00 66.31 106 GLY A O 1
ATOM 843 N N . THR A 1 107 ? 13.200 -0.953 2.116 1.00 71.75 107 THR A N 1
ATOM 844 C CA . THR A 1 107 ? 12.411 -1.148 0.897 1.00 71.75 107 THR A CA 1
ATOM 845 C C . THR A 1 107 ? 12.379 -2.631 0.525 1.00 71.75 107 THR A C 1
ATOM 847 O O . THR A 1 107 ? 13.399 -3.316 0.542 1.00 71.75 107 THR A O 1
ATOM 850 N N . GLN A 1 108 ? 11.206 -3.132 0.159 1.00 77.62 108 GLN A N 1
ATOM 851 C CA . GLN A 1 108 ? 11.015 -4.463 -0.403 1.00 77.62 108 GLN A CA 1
ATOM 852 C C . GLN A 1 108 ? 10.369 -4.349 -1.781 1.00 77.62 108 GLN A C 1
ATOM 854 O O . GLN A 1 108 ? 9.478 -3.526 -2.003 1.00 77.62 108 GLN A O 1
ATOM 859 N N . LEU A 1 109 ? 10.806 -5.190 -2.712 1.00 78.75 109 LEU A N 1
ATOM 860 C CA . LEU A 1 109 ? 10.195 -5.325 -4.027 1.00 78.75 109 LEU A CA 1
ATOM 861 C C . LEU A 1 109 ? 9.621 -6.736 -4.148 1.00 78.75 109 LEU A C 1
ATOM 863 O O . LEU A 1 109 ? 10.342 -7.725 -4.084 1.00 78.75 109 LEU A O 1
ATOM 867 N N . ARG A 1 110 ? 8.308 -6.832 -4.353 1.00 82.12 110 ARG A N 1
ATOM 868 C CA . ARG A 1 110 ? 7.641 -8.085 -4.712 1.00 82.12 110 ARG A CA 1
ATOM 869 C C . ARG A 1 110 ? 7.398 -8.101 -6.199 1.00 82.12 110 ARG A C 1
ATOM 871 O O . ARG A 1 110 ? 6.614 -7.315 -6.727 1.00 82.12 110 ARG A O 1
ATOM 878 N N . LEU A 1 111 ? 8.071 -9.010 -6.869 1.00 78.06 111 LEU A N 1
ATOM 879 C CA . LEU A 1 111 ? 7.905 -9.257 -8.283 1.00 78.06 111 LEU A CA 1
ATOM 880 C C . LEU A 1 111 ? 6.569 -9.965 -8.526 1.00 78.06 111 LEU A C 1
ATOM 882 O O . LEU A 1 111 ? 6.027 -10.645 -7.651 1.00 78.06 111 LEU A O 1
ATOM 886 N N . ARG A 1 112 ? 6.001 -9.802 -9.724 1.00 74.69 112 ARG A N 1
ATOM 887 C CA . ARG A 1 112 ? 4.697 -10.403 -10.058 1.00 74.69 112 ARG A CA 1
ATOM 888 C C . ARG A 1 112 ? 4.689 -11.932 -9.932 1.00 74.69 112 ARG A C 1
ATOM 890 O O . ARG A 1 112 ? 3.642 -12.511 -9.654 1.00 74.69 112 ARG A O 1
ATOM 897 N N . ASN A 1 113 ? 5.833 -12.579 -10.142 1.00 74.19 113 ASN A N 1
ATOM 898 C CA . ASN A 1 113 ? 6.005 -14.023 -9.969 1.00 74.19 113 ASN A CA 1
ATOM 899 C C . ASN A 1 113 ? 5.933 -14.471 -8.489 1.00 74.19 113 ASN A C 1
ATOM 901 O O . ASN A 1 113 ? 5.949 -15.669 -8.221 1.00 74.19 113 ASN A O 1
ATOM 905 N N . GLY A 1 114 ? 5.813 -13.534 -7.542 1.00 71.50 114 GLY A N 1
ATOM 906 C CA . GLY A 1 114 ? 5.753 -13.795 -6.107 1.00 71.50 114 GLY A CA 1
ATOM 907 C C . GLY A 1 114 ? 7.116 -13.791 -5.417 1.00 71.50 114 GLY A C 1
ATOM 908 O O . GLY A 1 114 ? 7.151 -13.900 -4.193 1.00 71.50 114 GLY A O 1
ATOM 909 N N . GLU A 1 115 ? 8.219 -13.634 -6.155 1.00 75.94 115 GLU A N 1
ATOM 910 C CA . GLU A 1 115 ? 9.544 -13.463 -5.560 1.00 75.94 115 GLU A CA 1
ATOM 911 C C . GLU A 1 115 ? 9.624 -12.121 -4.834 1.00 75.94 115 GLU A C 1
ATOM 913 O O . GLU A 1 115 ? 9.226 -11.078 -5.357 1.00 75.94 115 GLU A O 1
ATOM 918 N N . VAL A 1 116 ? 10.136 -12.156 -3.608 1.00 74.25 116 VAL A N 1
ATOM 919 C CA . VAL A 1 116 ? 10.376 -10.966 -2.797 1.00 74.25 116 VAL A CA 1
ATOM 920 C C . VAL A 1 116 ? 11.874 -10.737 -2.742 1.00 74.25 116 VAL A C 1
ATOM 922 O O . VAL A 1 116 ? 12.623 -11.615 -2.315 1.00 74.25 116 VAL A O 1
ATOM 925 N N . THR A 1 117 ? 12.306 -9.558 -3.173 1.00 74.56 117 THR A N 1
ATOM 926 C CA . THR A 1 117 ? 13.672 -9.091 -2.990 1.00 74.56 117 THR A CA 1
ATOM 927 C C . THR A 1 117 ? 13.694 -8.064 -1.863 1.00 74.56 117 THR A C 1
ATOM 929 O O . THR A 1 117 ? 12.956 -7.074 -1.860 1.00 74.56 117 THR A O 1
ATOM 932 N N . GLU A 1 118 ? 14.536 -8.324 -0.869 1.00 68.56 118 GLU A N 1
ATOM 933 C CA . GLU A 1 118 ? 14.783 -7.407 0.239 1.00 68.56 118 GLU A CA 1
ATOM 934 C C . GLU A 1 118 ? 15.997 -6.538 -0.095 1.00 68.56 118 GLU A C 1
ATOM 936 O O . GLU A 1 118 ? 17.032 -7.054 -0.525 1.00 68.56 118 GLU A O 1
ATOM 941 N N . GLY A 1 119 ? 15.882 -5.220 0.085 1.00 68.25 119 GLY A N 1
ATOM 942 C CA . GLY A 1 119 ? 17.018 -4.320 -0.082 1.00 68.25 119 GLY A CA 1
ATOM 943 C C . GLY A 1 119 ? 16.643 -2.883 -0.427 1.00 68.25 119 GLY A C 1
ATOM 944 O O . GLY A 1 119 ? 15.605 -2.587 -1.011 1.00 68.25 119 GLY A O 1
ATOM 945 N N . ILE A 1 120 ? 17.544 -1.9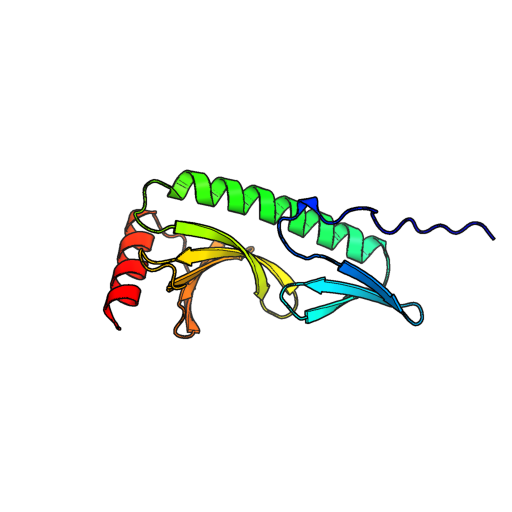59 -0.101 1.00 65.75 120 ILE A N 1
ATOM 946 C CA . ILE A 1 120 ? 17.465 -0.590 -0.611 1.00 65.75 120 ILE A CA 1
ATOM 947 C C . ILE A 1 120 ? 18.011 -0.610 -2.038 1.00 65.75 120 ILE A C 1
ATOM 949 O O . ILE A 1 120 ? 19.215 -0.751 -2.237 1.00 65.75 120 ILE A O 1
ATOM 953 N N . PHE A 1 121 ? 17.128 -0.473 -3.024 1.00 70.06 121 PHE A N 1
ATOM 954 C CA . PHE A 1 121 ? 17.512 -0.471 -4.433 1.00 70.06 121 PHE A CA 1
ATOM 955 C C . PHE A 1 121 ? 17.724 0.954 -4.944 1.00 70.06 121 PHE A C 1
ATOM 957 O O . PHE A 1 121 ? 16.880 1.835 -4.760 1.00 70.06 121 PHE A O 1
ATOM 964 N N . SER A 1 122 ? 18.826 1.182 -5.654 1.00 68.88 122 SER A N 1
ATOM 965 C CA . SER A 1 122 ? 18.980 2.385 -6.469 1.00 68.88 122 SER A CA 1
ATOM 966 C C . SER A 1 122 ? 17.992 2.377 -7.650 1.00 68.88 122 SER A C 1
ATOM 968 O O . SER A 1 122 ? 17.555 1.309 -8.091 1.00 68.88 122 SER A O 1
ATOM 970 N N . PRO A 1 123 ? 17.675 3.545 -8.244 1.00 67.50 123 PRO A N 1
ATOM 971 C CA . PRO A 1 123 ? 16.812 3.605 -9.427 1.00 67.50 123 PRO A CA 1
ATOM 972 C C . PRO A 1 123 ? 17.305 2.710 -10.579 1.00 67.50 123 PRO A C 1
ATOM 974 O O . PRO A 1 123 ? 16.508 2.111 -11.298 1.00 67.50 123 PRO A O 1
ATOM 977 N N . TYR A 1 124 ? 18.626 2.579 -10.734 1.00 71.56 124 TYR A N 1
ATOM 978 C CA . TYR A 1 124 ? 19.244 1.740 -11.760 1.00 71.56 124 TYR A CA 1
ATOM 979 C C . TYR A 1 124 ? 19.062 0.239 -11.493 1.00 71.56 124 TYR A C 1
ATOM 981 O O . TYR A 1 124 ? 18.729 -0.509 -12.409 1.00 71.56 124 TYR A O 1
ATOM 989 N N . GLU A 1 125 ? 19.245 -0.205 -10.248 1.00 76.75 125 GLU A N 1
ATOM 990 C CA . GLU A 1 125 ? 19.019 -1.605 -9.858 1.00 76.75 125 GLU A CA 1
ATOM 991 C C . GLU A 1 125 ? 17.549 -1.994 -10.007 1.00 76.75 125 GLU A C 1
ATOM 993 O O . GLU A 1 125 ? 17.256 -3.064 -10.539 1.00 76.75 125 GLU A O 1
ATOM 998 N N . LEU A 1 126 ? 16.629 -1.096 -9.634 1.00 74.12 126 LEU A N 1
ATOM 999 C CA . LEU A 1 126 ? 15.200 -1.282 -9.893 1.00 74.12 126 LEU A CA 1
ATOM 1000 C C . LEU A 1 126 ? 14.920 -1.419 -11.386 1.00 74.12 126 LEU A C 1
ATOM 1002 O O . LEU A 1 126 ? 14.183 -2.314 -11.780 1.00 74.12 126 LEU A O 1
ATOM 1006 N N . THR A 1 127 ? 15.530 -0.572 -12.219 1.00 75.12 127 THR A N 1
ATOM 1007 C CA . THR A 1 127 ? 15.349 -0.642 -13.675 1.00 75.12 127 THR A CA 1
ATOM 1008 C C . THR A 1 127 ? 15.751 -2.016 -14.205 1.00 75.12 127 THR A C 1
ATOM 1010 O O . THR A 1 127 ? 14.947 -2.659 -14.870 1.00 75.12 127 THR A O 1
ATOM 1013 N N . LYS A 1 128 ? 16.943 -2.509 -13.842 1.00 79.56 128 LYS A N 1
ATOM 1014 C CA . LYS A 1 128 ? 17.420 -3.832 -14.272 1.00 79.56 128 LYS A CA 1
ATOM 1015 C C . LYS A 1 128 ? 16.516 -4.970 -13.822 1.00 79.56 128 LYS A C 1
ATOM 1017 O O . LYS A 1 128 ? 16.147 -5.805 -14.639 1.00 79.56 128 LYS A O 1
ATOM 1022 N N . LEU A 1 129 ? 16.144 -4.989 -12.542 1.00 78.56 129 LEU A N 1
ATOM 1023 C CA . LEU A 1 129 ? 15.260 -6.022 -12.000 1.00 78.56 129 LEU A CA 1
ATOM 1024 C C . LEU A 1 129 ? 13.918 -6.037 -12.739 1.00 78.56 129 LEU A C 1
ATOM 1026 O O . LEU A 1 129 ? 13.415 -7.096 -13.100 1.00 78.56 129 LEU A O 1
ATOM 1030 N N . LEU A 1 130 ? 13.344 -4.864 -13.006 1.00 74.81 130 LEU A N 1
ATOM 1031 C CA . LEU A 1 130 ? 12.067 -4.752 -13.707 1.00 74.81 130 LEU A CA 1
ATOM 1032 C C . LEU A 1 130 ? 12.186 -5.113 -15.201 1.00 74.81 130 LEU A C 1
ATOM 1034 O O . LEU A 1 130 ? 11.281 -5.754 -15.733 1.00 74.81 130 LEU A O 1
ATOM 1038 N N . GLU A 1 131 ? 13.294 -4.773 -15.870 1.00 77.31 131 GLU A N 1
ATOM 1039 C CA . GLU A 1 131 ? 13.596 -5.182 -17.254 1.00 77.31 131 GLU A CA 1
ATOM 1040 C C . GLU A 1 131 ? 13.748 -6.703 -17.387 1.00 77.31 131 GLU A C 1
ATOM 1042 O O . GLU A 1 131 ? 13.182 -7.307 -18.304 1.00 77.31 131 GLU A O 1
ATOM 1047 N N . GLU A 1 132 ? 14.466 -7.338 -16.458 1.00 79.38 132 GLU A N 1
ATOM 1048 C CA . GLU A 1 132 ? 14.621 -8.794 -16.405 1.00 79.38 132 GLU A CA 1
ATOM 1049 C C . GLU A 1 132 ? 13.260 -9.484 -16.260 1.00 79.38 132 GLU A C 1
ATOM 1051 O O . GLU A 1 132 ? 12.973 -10.444 -16.972 1.00 79.38 132 GLU A O 1
ATOM 1056 N N . GLN A 1 133 ? 12.383 -8.955 -15.405 1.00 75.06 133 GLN A N 1
ATOM 1057 C CA . GLN A 1 133 ? 11.042 -9.505 -15.186 1.00 75.06 133 GLN A CA 1
ATOM 1058 C C . GLN A 1 133 ? 10.088 -9.265 -16.359 1.00 75.06 133 GLN A C 1
ATOM 1060 O O . GLN A 1 133 ? 9.256 -10.119 -16.667 1.00 75.06 133 GLN A O 1
ATOM 1065 N N . ALA A 1 134 ? 10.204 -8.125 -17.043 1.00 71.31 134 ALA A N 1
ATOM 1066 C CA . ALA A 1 134 ? 9.437 -7.855 -18.257 1.00 71.31 134 ALA A CA 1
ATOM 1067 C C . ALA A 1 134 ? 9.846 -8.783 -19.416 1.00 71.31 134 ALA A C 1
ATOM 1069 O O . ALA A 1 134 ? 8.991 -9.185 -20.204 1.00 71.31 134 ALA A O 1
ATOM 1070 N N . SER A 1 135 ? 11.132 -9.147 -19.488 1.00 71.88 135 SER A N 1
ATOM 1071 C CA . SER A 1 135 ? 11.717 -9.966 -20.561 1.00 71.88 135 SER A CA 1
ATOM 1072 C C . SER A 1 135 ? 11.463 -11.473 -20.419 1.00 71.88 135 SER A C 1
ATOM 1074 O O . SER A 1 135 ? 11.674 -12.213 -21.373 1.00 71.88 135 SER A O 1
ATOM 1076 N N . GLN A 1 136 ? 11.014 -11.949 -19.253 1.00 66.69 136 GLN A N 1
ATOM 1077 C CA . GLN A 1 136 ? 10.680 -13.363 -19.002 1.00 66.69 136 GLN A CA 1
ATOM 1078 C C . GLN A 1 136 ? 9.276 -13.773 -19.511 1.00 66.69 136 GLN A C 1
ATOM 1080 O O . GLN A 1 136 ? 8.736 -14.794 -19.082 1.00 66.69 136 GLN A O 1
ATOM 1085 N N . ARG A 1 137 ? 8.670 -12.986 -20.408 1.00 57.59 137 ARG A N 1
ATOM 1086 C CA . ARG A 1 137 ? 7.364 -13.246 -21.040 1.00 57.59 137 ARG A CA 1
ATOM 1087 C C . ARG A 1 137 ? 7.515 -13.739 -22.471 1.00 57.59 137 ARG A C 1
ATOM 1089 O O . ARG A 1 137 ? 6.663 -14.562 -22.870 1.00 57.59 137 ARG A O 1
#

Sequence (137 aa):
LQNKSSLPAELSDLGAPTAVLEAAGDIYLYWADKLTRFENTLELQRTLQKLERQYQQMQQNLKNLAQVPFKGRVVPTQSDGEAHYGVEWQDESGNVVGTLYENDDGTQLRLRNGEVTEGIFSPYELTKLLEEQASQR

pLDDT: mean 74.45, std 12.06, range [31.48, 88.69]

Radius of gyration: 17.14 Å; chains: 1; bounding box: 47×26×46 Å